Protein AF-A0A1V3XN74-F1 (afdb_monomer)

Foldseek 3Di:
DVVVVVVVVVVVVCVVVVVVVCCLVVVVVLDDDAPPPCQADADADFACSCQQQQHHHNHDQDPCQDVNSPNPPIYDDHHHDPVSHCRGPVND

Organism: Mycobacterium kansasii (NCBI:txid1768)

Sequence (92 aa):
MFVVMFALINLAYLGYGTGFAVIKWTRTATSVACPWPYPEAKVYDPQGFYERDGQPGPYSVGIWSTWMSAQPHGRPDVTPPAGGGRCGPAHG

pLDDT: mean 81.48, std 9.57, range [52.06, 97.12]

Solvent-accessible surface area (backbone atoms only — not comparable to full-atom values): 5432 Å² total; per-residue (Å²): 109,67,69,61,52,52,52,53,51,51,51,50,51,48,53,54,51,50,54,53,48,50,44,62,74,69,51,72,80,67,81,73,73,64,60,66,92,57,61,87,49,68,43,83,42,30,74,28,59,56,38,46,31,18,43,79,67,52,74,29,52,64,94,54,22,26,68,84,60,77,20,83,84,35,53,58,92,61,73,53,39,94,82,23,43,78,34,8,90,92,58,98

InterPro domains:
  IPR033459 Spirocyclase AveC-like [PF17198] (1-44)

Structure (mmCIF, N/CA/C/O backbone):
data_AF-A0A1V3XN74-F1
#
_entry.id   AF-A0A1V3XN74-F1
#
loop_
_atom_site.group_PDB
_atom_site.id
_atom_site.type_symbol
_atom_site.label_atom_id
_atom_site.label_alt_id
_atom_site.label_comp_id
_atom_site.label_asym_id
_atom_site.label_entity_id
_atom_site.label_seq_id
_atom_site.pdbx_PDB_ins_code
_atom_site.Cartn_x
_atom_site.Cartn_y
_atom_site.Cartn_z
_atom_site.occupancy
_atom_site.B_iso_or_equiv
_atom_site.auth_seq_id
_atom_site.auth_comp_id
_atom_site.auth_asym_id
_atom_site.auth_atom_id
_atom_site.pdbx_PDB_model_num
ATOM 1 N N . MET A 1 1 ? 27.241 2.391 -26.246 1.00 75.81 1 MET A N 1
ATOM 2 C CA . MET A 1 1 ? 26.345 3.170 -25.354 1.00 75.81 1 MET A CA 1
ATOM 3 C C . MET A 1 1 ? 24.983 2.518 -25.122 1.00 75.81 1 MET A C 1
ATOM 5 O O . MET A 1 1 ? 24.535 2.552 -23.987 1.00 75.81 1 MET A O 1
ATOM 9 N N . PHE A 1 2 ? 24.342 1.896 -26.122 1.00 93.25 2 PHE A N 1
ATOM 10 C CA . PHE A 1 2 ? 23.013 1.277 -25.961 1.00 93.25 2 PHE A CA 1
ATOM 11 C C . PHE A 1 2 ? 22.937 0.215 -24.850 1.00 93.25 2 PHE A C 1
ATOM 13 O O . PHE A 1 2 ? 22.110 0.336 -23.957 1.00 93.25 2 PHE A O 1
ATOM 20 N N . VAL A 1 3 ? 23.844 -0.772 -24.847 1.00 96.88 3 VAL A N 1
ATOM 21 C CA . VAL A 1 3 ? 23.850 -1.856 -23.840 1.00 96.88 3 VAL A CA 1
ATOM 22 C C . VAL A 1 3 ? 24.042 -1.318 -22.418 1.00 96.88 3 VAL A C 1
ATOM 24 O O . VAL A 1 3 ? 23.362 -1.752 -21.495 1.00 96.88 3 VAL A O 1
ATOM 27 N N . VAL A 1 4 ? 24.925 -0.330 -22.251 1.00 96.38 4 VAL A N 1
ATOM 28 C CA . VAL A 1 4 ? 25.177 0.313 -20.951 1.00 96.38 4 VAL A CA 1
ATOM 29 C C . VAL A 1 4 ? 23.929 1.048 -20.462 1.00 96.38 4 VAL A C 1
ATOM 31 O O . VAL A 1 4 ? 23.513 0.854 -19.326 1.00 96.38 4 VAL A O 1
ATOM 34 N N . MET A 1 5 ? 23.291 1.848 -21.322 1.00 97.12 5 MET A N 1
ATOM 35 C CA . MET A 1 5 ? 22.054 2.551 -20.965 1.00 97.12 5 MET A CA 1
ATOM 36 C C . MET A 1 5 ? 20.907 1.581 -20.668 1.00 97.12 5 MET A C 1
ATOM 38 O O . MET A 1 5 ? 20.206 1.757 -19.678 1.00 97.12 5 MET A O 1
ATOM 42 N N . PHE A 1 6 ? 20.752 0.525 -21.469 1.00 96.12 6 PHE A N 1
ATOM 43 C CA . PHE A 1 6 ? 19.754 -0.517 -21.238 1.00 96.12 6 PHE A CA 1
ATOM 44 C C . PHE A 1 6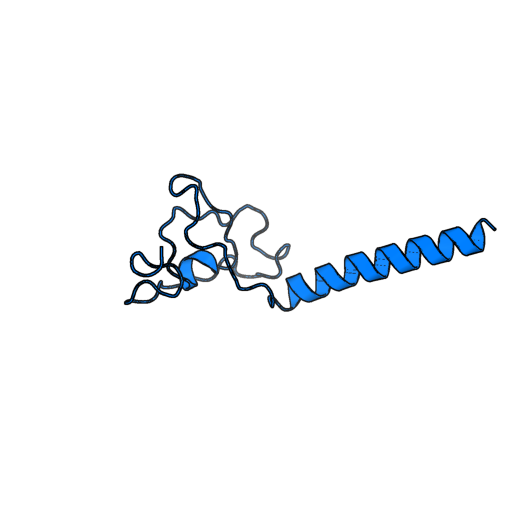 ? 19.941 -1.187 -19.871 1.00 96.12 6 PHE A C 1
ATOM 46 O O . PHE A 1 6 ? 18.977 -1.318 -19.117 1.00 96.12 6 PHE A O 1
ATOM 53 N N . ALA A 1 7 ? 21.175 -1.556 -19.516 1.00 96.81 7 ALA A N 1
ATOM 54 C CA . ALA A 1 7 ? 21.473 -2.161 -18.222 1.00 96.81 7 ALA A CA 1
ATOM 55 C C . ALA A 1 7 ? 21.157 -1.209 -17.056 1.00 96.81 7 ALA A C 1
ATOM 57 O O . ALA A 1 7 ? 20.492 -1.610 -16.103 1.00 96.81 7 ALA A O 1
ATOM 58 N N . LEU A 1 8 ? 21.573 0.058 -17.151 1.00 97.00 8 LEU A N 1
ATOM 59 C CA . LEU A 1 8 ? 21.335 1.053 -16.101 1.00 97.00 8 LEU A CA 1
ATOM 60 C C . LEU A 1 8 ? 19.845 1.348 -15.902 1.00 97.00 8 LEU A C 1
ATOM 62 O O . LEU A 1 8 ? 19.386 1.412 -14.765 1.00 97.00 8 LEU A O 1
ATOM 66 N N . ILE A 1 9 ? 19.082 1.479 -16.990 1.00 96.50 9 ILE A N 1
ATOM 67 C CA . ILE A 1 9 ? 17.637 1.722 -16.920 1.00 96.50 9 ILE A CA 1
ATOM 68 C C . ILE A 1 9 ? 16.938 0.541 -16.248 1.00 96.50 9 ILE A C 1
ATOM 70 O O . ILE A 1 9 ? 16.176 0.744 -15.308 1.00 96.50 9 ILE A O 1
ATOM 74 N N . ASN A 1 10 ? 17.221 -0.694 -16.670 1.00 96.75 10 ASN A N 1
ATOM 75 C CA . ASN A 1 10 ? 16.593 -1.867 -16.060 1.00 96.75 10 ASN A CA 1
ATOM 76 C C . ASN A 1 10 ? 16.972 -2.012 -14.583 1.00 96.75 10 ASN A C 1
ATOM 78 O O . ASN A 1 10 ? 16.104 -2.299 -13.765 1.00 96.75 10 ASN A O 1
ATOM 82 N N . LEU A 1 11 ? 18.233 -1.756 -14.220 1.00 97.00 11 LEU A N 1
ATOM 83 C CA . LEU A 1 11 ? 18.666 -1.780 -12.824 1.00 97.00 11 LEU A CA 1
ATOM 84 C C . LEU A 1 11 ? 17.914 -0.737 -11.985 1.00 97.00 11 LEU A C 1
ATOM 86 O O . LEU A 1 11 ? 17.435 -1.057 -10.899 1.00 97.00 11 LEU A O 1
ATOM 90 N N . ALA A 1 12 ? 17.764 0.486 -12.499 1.00 95.81 12 ALA A N 1
ATOM 91 C CA . ALA A 1 12 ? 17.016 1.542 -11.825 1.00 95.81 12 ALA A CA 1
ATOM 92 C C . ALA A 1 12 ? 15.531 1.177 -11.663 1.00 95.81 12 ALA A C 1
ATOM 94 O O . ALA A 1 12 ? 14.980 1.321 -10.572 1.00 95.81 12 ALA A O 1
ATOM 95 N N . TYR A 1 13 ? 14.896 0.647 -12.713 1.00 95.31 13 TYR A N 1
ATOM 96 C CA . TYR A 1 13 ? 13.498 0.209 -12.668 1.00 95.31 13 TYR A CA 1
ATOM 97 C C . TYR A 1 13 ? 13.281 -0.950 -11.697 1.00 95.31 13 TYR A C 1
ATOM 99 O O . TYR A 1 13 ? 12.312 -0.938 -10.938 1.00 95.31 13 TYR A O 1
ATOM 107 N N . LEU A 1 14 ? 14.191 -1.926 -11.680 1.00 95.56 14 LEU A N 1
ATOM 108 C CA . LEU A 1 14 ? 14.139 -3.030 -10.730 1.00 95.56 14 LEU A CA 1
ATOM 109 C C . LEU A 1 14 ? 14.339 -2.528 -9.301 1.00 95.56 14 LEU A C 1
ATOM 111 O O . LEU A 1 14 ? 13.552 -2.890 -8.436 1.00 95.56 14 LEU A O 1
ATOM 115 N N . GLY A 1 15 ? 15.319 -1.659 -9.043 1.00 96.06 15 GLY A N 1
ATOM 116 C CA . GLY A 1 15 ? 15.533 -1.071 -7.717 1.00 96.06 15 GLY A CA 1
ATOM 117 C C . GLY A 1 15 ? 14.311 -0.295 -7.215 1.00 96.06 15 GLY A C 1
ATOM 118 O O . GLY A 1 15 ? 13.852 -0.507 -6.094 1.00 96.06 15 GLY A O 1
ATOM 119 N N . TYR A 1 16 ? 13.722 0.541 -8.072 1.00 92.56 16 TYR A N 1
ATOM 120 C CA . TYR A 1 16 ? 12.513 1.295 -7.747 1.00 92.56 16 TYR A CA 1
ATOM 121 C C . TYR A 1 16 ? 11.306 0.379 -7.484 1.00 92.56 16 TYR A C 1
ATOM 123 O O . TYR A 1 16 ? 10.650 0.484 -6.445 1.00 92.56 16 TYR A O 1
ATOM 131 N N . GLY A 1 17 ? 11.032 -0.557 -8.398 1.00 91.56 17 GLY A N 1
ATOM 132 C CA . GLY A 1 17 ? 9.898 -1.474 -8.292 1.00 91.56 17 GLY A CA 1
ATOM 133 C C . GLY A 1 17 ? 10.013 -2.427 -7.102 1.00 91.56 17 GLY A C 1
ATOM 134 O O . GLY A 1 17 ? 9.039 -2.629 -6.378 1.00 91.56 17 GLY A O 1
ATOM 135 N N . THR A 1 18 ? 11.206 -2.975 -6.856 1.00 91.75 18 THR A N 1
ATOM 136 C CA . THR A 1 18 ? 11.453 -3.882 -5.724 1.00 91.75 18 THR A CA 1
ATOM 137 C C . THR A 1 18 ? 11.347 -3.162 -4.388 1.00 91.75 18 THR A C 1
ATOM 139 O O . THR A 1 18 ? 10.718 -3.702 -3.482 1.00 91.75 18 THR A O 1
ATOM 142 N N . GLY A 1 19 ? 11.856 -1.932 -4.266 1.00 89.00 19 GLY A N 1
ATOM 143 C CA . GLY A 1 19 ? 11.702 -1.133 -3.048 1.00 89.00 19 GLY A CA 1
ATOM 144 C C . GLY A 1 19 ? 10.231 -0.937 -2.665 1.00 89.00 19 GLY A C 1
ATOM 145 O O . GLY A 1 19 ? 9.828 -1.237 -1.539 1.00 89.00 19 GLY A O 1
ATOM 146 N N . PHE A 1 20 ? 9.397 -0.527 -3.625 1.00 86.69 20 PHE A N 1
ATOM 147 C CA . PHE A 1 20 ? 7.952 -0.397 -3.409 1.00 86.69 20 PHE A CA 1
ATOM 148 C C . PHE A 1 20 ? 7.266 -1.734 -3.110 1.00 86.69 20 PHE A C 1
ATOM 150 O O . PHE A 1 20 ? 6.389 -1.794 -2.243 1.00 86.69 20 PHE A O 1
ATOM 157 N N . ALA A 1 21 ? 7.657 -2.809 -3.798 1.00 87.19 21 ALA A N 1
ATOM 158 C 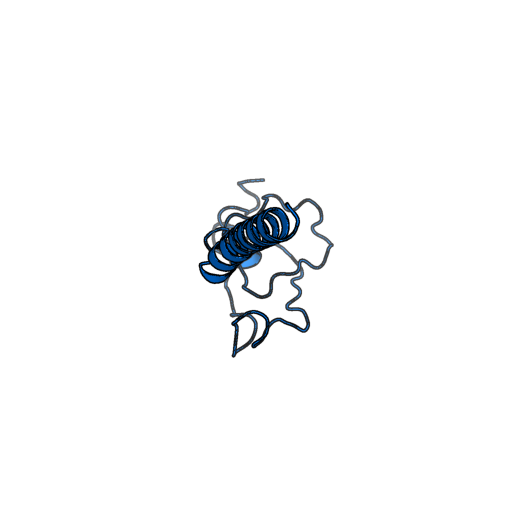CA . ALA A 1 21 ? 7.113 -4.141 -3.555 1.00 87.19 21 ALA A CA 1
ATOM 159 C C . ALA A 1 21 ? 7.420 -4.626 -2.131 1.00 87.19 21 ALA A C 1
ATOM 161 O O . ALA A 1 21 ? 6.516 -5.108 -1.450 1.00 87.19 21 ALA A O 1
ATOM 162 N N . VAL A 1 22 ? 8.650 -4.424 -1.646 1.00 89.12 22 VAL A N 1
ATOM 163 C CA . VAL A 1 22 ? 9.056 -4.775 -0.278 1.00 89.12 22 VAL A CA 1
ATOM 164 C C . VAL A 1 22 ? 8.245 -3.989 0.746 1.00 89.12 22 VAL A C 1
ATOM 166 O O . VAL A 1 22 ? 7.706 -4.596 1.668 1.00 89.12 22 VAL A O 1
ATOM 169 N N . ILE A 1 23 ? 8.079 -2.672 0.586 1.00 86.62 23 ILE A N 1
ATOM 170 C CA . ILE A 1 23 ? 7.268 -1.853 1.509 1.00 86.62 23 ILE A CA 1
ATOM 171 C C . ILE A 1 23 ? 5.813 -2.341 1.535 1.00 86.62 23 ILE A C 1
ATOM 173 O O . ILE A 1 23 ? 5.227 -2.516 2.605 1.00 86.62 23 ILE A O 1
ATOM 177 N N . LYS A 1 24 ? 5.235 -2.630 0.362 1.00 81.00 24 LYS A N 1
ATOM 178 C CA . LYS A 1 24 ? 3.866 -3.149 0.252 1.00 81.00 24 LYS A CA 1
ATOM 179 C C . LYS A 1 24 ? 3.720 -4.528 0.909 1.00 81.00 24 LYS A C 1
ATOM 181 O O . LYS A 1 24 ? 2.755 -4.750 1.636 1.00 81.00 24 LYS A O 1
ATOM 186 N N . TRP A 1 25 ? 4.655 -5.449 0.675 1.00 81.38 25 TRP A N 1
ATOM 187 C CA . TRP A 1 25 ? 4.618 -6.800 1.247 1.00 81.38 25 TRP A CA 1
ATOM 188 C C . TRP A 1 25 ? 4.866 -6.819 2.751 1.00 81.38 25 TRP A C 1
ATOM 190 O O . TRP A 1 25 ? 4.176 -7.535 3.472 1.00 81.38 25 TRP A O 1
ATOM 200 N N . THR A 1 26 ? 5.811 -6.011 3.230 1.00 83.50 26 THR A N 1
ATOM 201 C CA . THR A 1 26 ? 6.123 -5.893 4.662 1.00 83.50 26 THR A CA 1
ATOM 202 C C . THR A 1 26 ? 5.075 -5.095 5.431 1.00 83.50 26 THR A C 1
ATOM 204 O O . THR A 1 26 ? 5.055 -5.158 6.657 1.00 83.50 26 THR A O 1
ATOM 207 N N . ARG A 1 27 ? 4.178 -4.383 4.730 1.00 77.75 27 ARG A N 1
ATOM 208 C CA . ARG A 1 27 ? 3.101 -3.575 5.321 1.00 77.75 27 ARG A CA 1
ATOM 209 C C . ARG A 1 27 ? 3.636 -2.531 6.306 1.00 77.75 27 ARG A C 1
ATOM 211 O O . ARG A 1 27 ? 2.961 -2.200 7.268 1.00 77.75 27 ARG A O 1
ATOM 218 N N . THR A 1 28 ? 4.844 -2.013 6.083 1.00 77.81 28 THR A N 1
ATOM 219 C CA . THR A 1 28 ? 5.476 -1.027 6.979 1.00 77.81 28 THR A CA 1
ATOM 220 C C . THR A 1 28 ? 4.835 0.356 6.888 1.00 77.81 28 THR A C 1
ATOM 222 O O . THR A 1 28 ? 4.890 1.123 7.844 1.00 77.81 28 THR A O 1
ATOM 225 N N . ALA A 1 29 ? 4.171 0.668 5.774 1.00 70.31 29 ALA A N 1
ATOM 226 C CA . ALA A 1 29 ? 3.361 1.871 5.618 1.00 70.31 29 ALA A CA 1
ATOM 227 C C . ALA A 1 29 ? 1.966 1.679 6.245 1.00 70.31 29 ALA A C 1
ATOM 229 O O . ALA A 1 29 ? 0.959 1.640 5.542 1.00 70.31 29 ALA A O 1
ATOM 230 N N . THR A 1 30 ? 1.911 1.519 7.569 1.00 66.94 30 THR A N 1
ATOM 231 C CA . THR A 1 30 ? 0.649 1.395 8.321 1.00 66.94 30 THR A CA 1
ATOM 232 C C . THR A 1 30 ? -0.002 2.738 8.630 1.00 66.94 30 THR A C 1
ATOM 234 O O . THR A 1 30 ? -1.157 2.772 9.032 1.00 66.94 30 THR A O 1
ATOM 237 N N . SER A 1 31 ? 0.714 3.856 8.471 1.00 63.88 31 SER A N 1
ATOM 238 C CA . SER A 1 31 ? 0.182 5.168 8.823 1.00 63.88 31 SER A CA 1
ATOM 239 C C . SER A 1 31 ? -0.812 5.663 7.776 1.00 63.88 31 SER A C 1
ATOM 241 O O . SER A 1 31 ? -0.427 6.017 6.661 1.00 63.88 31 SER A O 1
ATOM 243 N N . VAL A 1 32 ? -2.073 5.758 8.173 1.00 68.56 32 VAL A N 1
ATOM 244 C CA . VAL A 1 32 ? -3.122 6.418 7.396 1.00 68.56 32 VAL A CA 1
ATOM 245 C C . VAL A 1 32 ? -3.143 7.930 7.652 1.00 68.56 32 VAL A C 1
ATOM 247 O O . VAL A 1 32 ? -2.705 8.400 8.709 1.00 68.56 32 VAL A O 1
ATOM 250 N N . ALA A 1 33 ? -3.632 8.695 6.673 1.00 69.94 33 ALA A N 1
ATOM 251 C CA . ALA A 1 33 ? -3.912 10.118 6.847 1.00 69.94 33 ALA A CA 1
ATOM 252 C C . ALA A 1 33 ? -5.151 10.277 7.741 1.00 69.94 33 ALA A C 1
ATOM 254 O O . ALA A 1 33 ? -6.203 9.716 7.431 1.00 69.94 33 ALA A O 1
ATOM 255 N N . CYS A 1 34 ? -5.013 11.012 8.847 1.00 74.19 34 CYS A N 1
ATOM 256 C CA . CYS A 1 34 ? -6.086 11.243 9.811 1.00 74.19 34 CYS A CA 1
ATOM 257 C C . CYS A 1 34 ? -6.227 12.745 10.094 1.00 74.19 34 CYS A C 1
ATOM 259 O O . CYS A 1 34 ? -5.200 13.375 10.352 1.00 74.19 34 CYS A O 1
ATOM 261 N N . PRO A 1 35 ? -7.452 13.309 10.048 1.00 75.62 35 PRO A N 1
ATOM 262 C CA . PRO A 1 35 ? -8.709 12.670 9.638 1.00 75.62 35 PRO A CA 1
ATOM 263 C C . PRO A 1 35 ? -8.781 12.384 8.123 1.00 75.62 35 PRO A C 1
ATOM 265 O O . PRO A 1 35 ? -8.158 13.084 7.324 1.00 75.62 35 PRO A O 1
ATOM 268 N N . TRP A 1 36 ? -9.532 11.353 7.714 1.00 74.62 36 TRP A N 1
ATOM 269 C CA . TRP A 1 36 ? -9.802 11.127 6.290 1.00 74.62 36 TRP A CA 1
ATOM 270 C C . TRP A 1 36 ? -10.750 12.226 5.771 1.00 74.62 36 TRP A C 1
ATOM 272 O O . TRP A 1 36 ? -11.842 12.381 6.318 1.00 74.62 36 TRP A O 1
ATOM 282 N N . PRO A 1 37 ? -10.377 12.998 4.733 1.00 75.88 37 PRO A N 1
ATOM 283 C CA . PRO A 1 37 ? -11.102 14.216 4.358 1.00 75.88 37 PRO A CA 1
ATOM 284 C C . PRO A 1 37 ? -12.475 13.979 3.708 1.00 75.88 37 PRO A C 1
ATOM 286 O O . PRO A 1 37 ? -13.248 14.925 3.596 1.00 75.88 37 PRO A O 1
ATOM 289 N N . TYR A 1 38 ? -12.784 12.748 3.283 1.00 77.31 38 TYR A N 1
ATOM 290 C CA . TYR A 1 38 ? -14.020 12.403 2.564 1.00 77.31 38 TYR A CA 1
ATOM 291 C C . TYR A 1 38 ? -14.772 11.263 3.275 1.00 77.31 38 TYR A C 1
ATOM 293 O O . TYR A 1 38 ? -14.648 10.105 2.859 1.00 77.31 38 TYR A O 1
ATOM 301 N N . PRO A 1 39 ? -15.500 11.540 4.371 1.00 73.75 39 PRO A N 1
ATOM 302 C CA . PRO A 1 39 ? -16.137 10.515 5.210 1.00 73.75 39 PRO A CA 1
ATOM 303 C C . PRO A 1 39 ? -17.246 9.719 4.499 1.0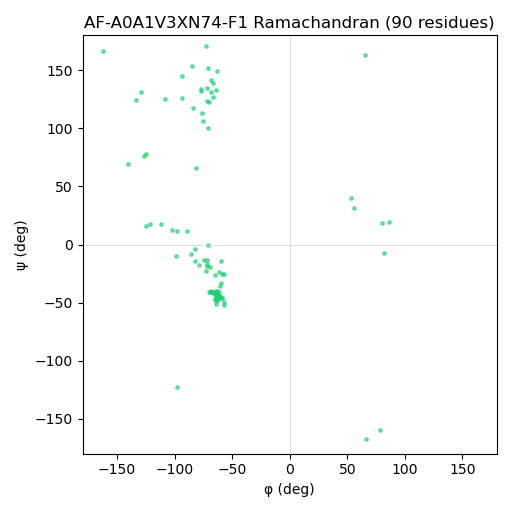0 73.75 39 PRO A C 1
ATOM 305 O O . PRO A 1 39 ? -17.519 8.572 4.847 1.00 73.75 39 PRO A O 1
ATOM 308 N N . GLU A 1 40 ? -17.880 10.302 3.487 1.00 75.00 40 GLU A N 1
ATOM 309 C CA . GLU A 1 40 ? -18.911 9.672 2.660 1.00 75.00 40 GLU A CA 1
ATOM 310 C C . GLU A 1 40 ? -18.344 8.731 1.586 1.00 75.00 40 GLU A C 1
ATOM 312 O O . GLU A 1 40 ? -19.068 7.895 1.036 1.00 75.00 40 GLU A O 1
ATOM 317 N N . ALA A 1 41 ? -17.053 8.855 1.266 1.00 80.19 41 ALA A N 1
ATOM 318 C CA . ALA A 1 41 ? -16.428 8.063 0.223 1.00 80.19 41 ALA A CA 1
ATOM 319 C C . ALA A 1 41 ? -16.144 6.644 0.720 1.00 80.19 41 ALA A C 1
ATOM 321 O O . ALA A 1 41 ? -15.573 6.429 1.789 1.00 80.19 41 ALA A O 1
ATOM 322 N N . LYS A 1 42 ? -16.486 5.649 -0.105 1.00 79.56 42 LYS A N 1
ATOM 323 C CA . LYS A 1 42 ? -16.171 4.255 0.198 1.00 79.56 42 LYS A CA 1
ATOM 324 C C . LYS A 1 42 ? -14.665 4.020 0.062 1.00 79.56 42 LYS A C 1
ATOM 326 O O . LYS A 1 42 ? -14.160 3.854 -1.048 1.00 79.56 42 LYS A O 1
ATOM 331 N N . VAL A 1 43 ? -13.946 4.004 1.181 1.00 84.25 43 VAL A N 1
ATOM 332 C CA . VA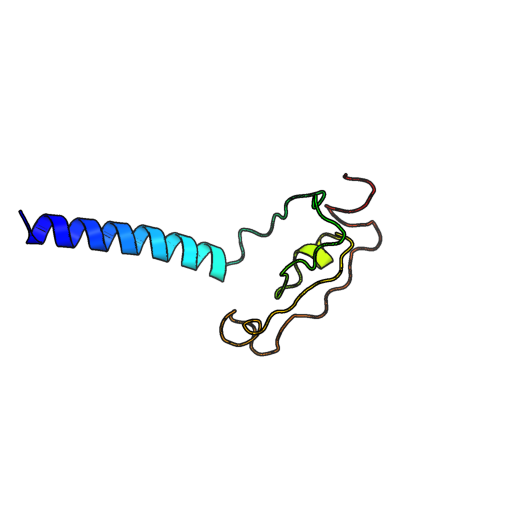L A 1 43 ? -12.480 3.878 1.193 1.00 84.25 43 VAL A CA 1
ATOM 333 C C . VAL A 1 43 ? -12.071 2.459 0.805 1.00 84.25 43 VAL A C 1
ATOM 335 O O . VAL A 1 43 ? -12.656 1.484 1.276 1.00 84.25 43 VAL A O 1
ATOM 338 N N . TYR A 1 44 ? -11.079 2.319 -0.077 1.00 83.88 44 TYR A N 1
ATOM 339 C CA . TYR A 1 44 ? -10.478 1.018 -0.379 1.00 83.88 44 TYR A CA 1
ATOM 340 C C . TYR A 1 44 ? -9.569 0.590 0.771 1.00 83.88 44 TYR A C 1
ATOM 342 O O . TYR A 1 44 ? -8.484 1.138 0.948 1.00 83.88 44 TYR A O 1
ATOM 350 N N . ASP A 1 45 ? -10.031 -0.388 1.546 1.00 85.62 45 ASP A N 1
ATOM 351 C CA . ASP A 1 45 ? -9.331 -0.903 2.721 1.00 85.62 45 ASP A CA 1
ATOM 352 C C . ASP A 1 45 ? -9.460 -2.433 2.806 1.00 85.62 45 ASP A C 1
ATOM 354 O O . ASP A 1 45 ? -10.159 -2.967 3.671 1.00 85.62 45 ASP A O 1
ATOM 358 N N . PRO A 1 46 ? -8.815 -3.182 1.897 1.00 85.44 46 PRO A N 1
ATOM 359 C CA . PRO A 1 46 ? -8.880 -4.636 1.912 1.00 85.44 46 PRO A CA 1
ATOM 360 C C . PRO A 1 46 ? -8.142 -5.255 3.099 1.00 85.44 46 PRO A C 1
ATOM 362 O O . PRO A 1 46 ? -8.398 -6.418 3.363 1.00 85.44 46 PRO A O 1
ATOM 365 N N . GLN A 1 47 ? -7.220 -4.553 3.773 1.00 84.62 47 GLN A N 1
ATOM 366 C CA . GLN A 1 47 ? -6.474 -5.080 4.930 1.00 84.62 47 GLN A CA 1
ATOM 367 C C . GLN A 1 47 ? -7.037 -4.643 6.292 1.00 84.62 47 GLN A C 1
ATOM 369 O O . GLN A 1 47 ? -6.603 -5.170 7.318 1.00 84.62 47 GLN A O 1
ATOM 374 N N . GLY A 1 48 ? -7.981 -3.701 6.327 1.00 84.06 48 GLY A N 1
ATOM 375 C CA . GLY A 1 48 ? -8.594 -3.237 7.569 1.00 84.06 48 GLY A CA 1
ATOM 376 C C . GLY A 1 48 ? -7.758 -2.214 8.346 1.00 84.06 48 GLY A C 1
ATOM 377 O O . GLY A 1 48 ? -7.958 -2.078 9.549 1.00 84.06 48 GLY A O 1
ATOM 378 N N . PHE A 1 49 ? -6.778 -1.542 7.730 1.00 84.88 49 PHE A N 1
ATOM 379 C CA . PHE A 1 49 ? -5.882 -0.631 8.460 1.00 84.88 49 PHE A CA 1
ATOM 380 C C . PHE A 1 49 ? -6.602 0.628 8.943 1.00 84.88 49 PHE A C 1
ATOM 382 O O . PHE A 1 49 ? -6.402 1.043 10.081 1.00 84.88 49 PHE A O 1
ATOM 389 N N . TYR A 1 50 ? -7.481 1.192 8.114 1.00 81.62 50 TYR A N 1
ATOM 390 C CA . TYR A 1 50 ? -8.252 2.378 8.486 1.00 81.62 50 TYR A CA 1
ATOM 391 C C . TYR A 1 50 ? -9.223 2.076 9.632 1.00 81.62 50 TYR A C 1
ATOM 393 O O . TYR A 1 50 ? -9.345 2.875 10.560 1.00 81.62 50 TYR A O 1
ATOM 401 N N . GLU A 1 51 ? -9.872 0.910 9.591 1.00 81.88 51 GLU A N 1
ATOM 402 C CA . GLU A 1 51 ? -10.809 0.484 10.63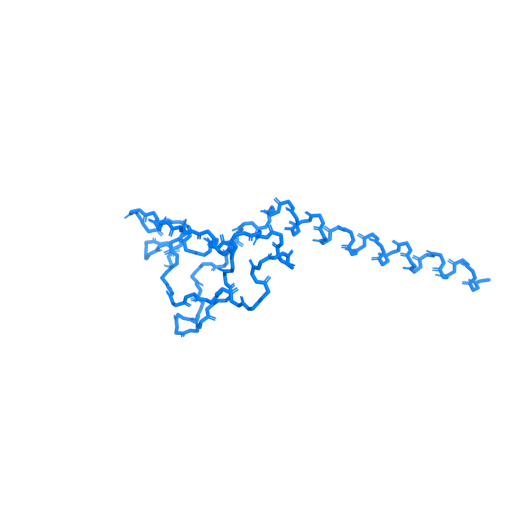8 1.00 81.88 51 GLU A CA 1
ATOM 403 C C . GLU A 1 51 ? -10.086 0.183 11.959 1.00 81.88 51 GLU A C 1
ATOM 405 O O . GLU A 1 51 ? -10.542 0.597 13.024 1.00 81.88 51 GLU A O 1
ATOM 410 N N . ARG A 1 52 ? -8.907 -0.456 11.898 1.00 82.25 52 ARG A N 1
ATOM 411 C CA . ARG A 1 52 ? -8.044 -0.684 13.074 1.00 82.25 52 ARG A CA 1
ATOM 412 C C . ARG A 1 52 ? -7.583 0.608 13.735 1.00 82.25 52 ARG A C 1
ATOM 414 O O . ARG A 1 52 ? -7.464 0.647 14.955 1.00 82.25 52 ARG A O 1
ATOM 421 N N . ASP A 1 53 ? -7.326 1.646 12.948 1.00 81.44 53 ASP A N 1
ATOM 422 C CA . ASP A 1 53 ? -6.898 2.944 13.473 1.00 81.44 53 ASP A CA 1
ATOM 423 C C . ASP A 1 53 ? -8.074 3.810 13.956 1.00 81.44 53 ASP A C 1
ATOM 425 O O . ASP A 1 53 ? -7.849 4.861 14.562 1.00 81.44 53 ASP A O 1
ATOM 429 N N . GLY A 1 54 ? -9.312 3.336 13.768 1.00 80.38 54 GLY A N 1
ATOM 430 C CA . GLY A 1 54 ? -10.535 3.920 14.314 1.00 80.38 54 GLY A CA 1
ATOM 431 C C . GLY A 1 54 ? -11.164 5.023 13.465 1.00 80.38 54 GLY A C 1
ATOM 432 O O . GLY A 1 54 ? -11.976 5.795 13.973 1.00 80.38 54 GLY A O 1
ATOM 433 N N . GLN A 1 55 ? -10.828 5.093 12.171 1.00 80.00 55 GLN A N 1
ATOM 434 C CA . GLN A 1 55 ? -11.594 5.923 11.241 1.00 80.00 55 GLN A CA 1
ATOM 435 C C . GLN A 1 55 ? -13.029 5.379 11.120 1.00 80.00 55 GLN A C 1
ATOM 437 O O . GLN A 1 55 ? -13.208 4.177 10.952 1.00 80.00 55 GLN A O 1
ATOM 442 N N . PRO A 1 56 ? -14.075 6.214 11.193 1.00 74.38 56 PRO A N 1
ATOM 443 C CA . PRO A 1 56 ? -15.416 5.799 10.812 1.00 74.38 56 PRO A CA 1
ATOM 444 C C . PRO A 1 56 ? -15.523 5.790 9.284 1.00 74.38 56 PRO A C 1
ATOM 446 O O . PRO A 1 56 ? -15.139 6.755 8.625 1.00 74.38 56 PRO A O 1
ATOM 449 N N . GLY A 1 57 ? -16.061 4.726 8.692 1.00 71.50 57 GLY A N 1
ATOM 450 C CA . GLY A 1 57 ? -16.296 4.723 7.251 1.00 71.50 57 GLY A CA 1
ATOM 451 C C . GLY A 1 57 ? -17.278 3.660 6.775 1.00 71.50 57 GLY A C 1
ATOM 452 O O . GLY A 1 57 ? -17.569 2.703 7.493 1.00 71.50 57 GLY A O 1
ATOM 453 N N . PRO A 1 58 ? -17.755 3.781 5.526 1.00 80.94 58 PRO A N 1
ATOM 454 C CA . PRO A 1 58 ? -18.061 2.630 4.695 1.00 80.94 58 PRO A CA 1
ATOM 455 C C . PRO A 1 58 ? -16.774 2.135 4.003 1.00 80.94 58 PRO A C 1
ATOM 457 O O . PRO A 1 58 ? -16.187 2.835 3.180 1.00 80.94 58 PRO A O 1
ATOM 460 N N . TYR A 1 59 ? -16.337 0.903 4.280 1.00 85.44 59 TYR A N 1
ATOM 461 C CA . TYR A 1 59 ? -15.146 0.314 3.646 1.00 85.44 59 TYR A CA 1
ATOM 462 C C . TYR A 1 59 ? -15.476 -0.509 2.398 1.00 85.44 59 TYR A C 1
ATOM 464 O O . TYR A 1 59 ? -16.494 -1.201 2.312 1.00 85.44 59 TYR A O 1
ATOM 472 N N . SER A 1 60 ? -14.588 -0.468 1.403 1.00 87.19 60 SER A N 1
ATOM 473 C CA . SER A 1 60 ? -14.577 -1.387 0.267 1.00 87.19 60 SER A CA 1
ATOM 474 C C . SER A 1 60 ? -13.407 -2.350 0.351 1.00 87.19 60 SER A C 1
ATOM 476 O O . SER A 1 60 ? -12.244 -1.966 0.398 1.00 87.19 60 SER A O 1
ATOM 478 N N . VAL A 1 61 ? -13.753 -3.631 0.292 1.00 84.62 61 VAL A N 1
ATOM 479 C CA . VAL A 1 61 ? -12.812 -4.736 0.108 1.00 84.62 61 VAL A CA 1
ATOM 480 C C . VAL A 1 61 ? -12.183 -4.683 -1.284 1.00 84.62 61 VAL A C 1
ATOM 482 O O . VAL A 1 61 ? -10.998 -4.916 -1.454 1.00 84.62 61 VAL A O 1
ATOM 485 N N . GLY A 1 62 ? -12.993 -4.378 -2.299 1.00 83.19 62 GLY A N 1
ATOM 486 C CA . GLY A 1 62 ? -12.626 -4.483 -3.709 1.00 83.19 62 GLY A CA 1
ATOM 487 C C . GLY A 1 62 ? -12.363 -5.920 -4.185 1.00 83.19 62 GLY A C 1
ATOM 488 O O . GLY A 1 62 ? -12.181 -6.862 -3.411 1.00 83.19 62 GLY A O 1
ATOM 489 N N . ILE A 1 63 ? -12.379 -6.082 -5.509 1.00 81.31 63 ILE A N 1
ATOM 490 C CA . ILE A 1 63 ? -12.371 -7.392 -6.185 1.00 81.31 63 ILE A CA 1
ATOM 491 C C . ILE A 1 63 ? -11.021 -8.122 -6.097 1.00 81.31 63 ILE A C 1
ATOM 493 O O . ILE A 1 63 ? -10.958 -9.334 -6.268 1.00 81.31 63 ILE A O 1
ATOM 497 N N . TRP A 1 64 ? -9.942 -7.395 -5.791 1.00 79.12 64 TRP A N 1
ATOM 498 C CA . TRP A 1 64 ? -8.575 -7.921 -5.720 1.00 79.12 64 TRP A CA 1
ATOM 499 C C . TRP A 1 64 ? -8.132 -8.259 -4.284 1.00 79.12 64 TRP A C 1
ATOM 501 O O . TRP A 1 64 ? -6.946 -8.499 -4.051 1.00 79.12 64 TRP A O 1
ATOM 511 N N . SER A 1 65 ? -9.054 -8.275 -3.312 1.00 80.56 65 SER A N 1
ATOM 512 C CA . SER A 1 65 ? -8.760 -8.463 -1.878 1.00 80.56 65 SER A CA 1
ATOM 513 C C . SER A 1 65 ? -8.321 -9.869 -1.477 1.00 80.56 65 SER A C 1
ATOM 515 O O . SER A 1 65 ? -8.042 -10.081 -0.303 1.00 80.56 65 SER A O 1
ATOM 517 N N . THR A 1 66 ? -8.233 -10.813 -2.417 1.00 86.06 66 THR A N 1
ATOM 518 C CA . THR A 1 66 ? -7.829 -12.192 -2.139 1.00 86.06 66 THR A CA 1
ATOM 519 C C . THR A 1 66 ? -6.345 -12.434 -2.452 1.00 86.06 66 THR A C 1
ATOM 521 O O . THR A 1 66 ? -5.460 -11.732 -1.952 1.00 86.06 66 THR A O 1
ATOM 524 N N . TRP A 1 67 ? -6.034 -13.391 -3.331 1.00 83.94 67 TRP A N 1
ATOM 525 C CA . TRP A 1 67 ? -4.662 -13.768 -3.674 1.00 83.94 67 TRP A CA 1
ATOM 526 C C . TRP A 1 67 ? -3.839 -12.626 -4.266 1.00 83.94 67 TRP A C 1
ATOM 528 O O . TRP A 1 67 ? -2.646 -12.510 -3.999 1.00 83.94 67 TRP A O 1
ATOM 538 N N . MET A 1 68 ? -4.486 -11.736 -5.010 1.00 81.50 68 MET A N 1
ATOM 539 C CA . MET A 1 68 ? -3.825 -10.622 -5.692 1.00 81.50 68 MET A CA 1
ATOM 540 C C . MET A 1 68 ? -3.353 -9.524 -4.726 1.00 81.50 68 MET A C 1
ATOM 542 O O . MET A 1 68 ? -2.471 -8.742 -5.071 1.00 81.50 68 MET A O 1
ATOM 546 N N . SER A 1 69 ? -3.869 -9.519 -3.493 1.00 76.12 69 SER A N 1
ATOM 547 C CA . SER A 1 69 ? -3.403 -8.668 -2.391 1.00 76.12 69 SER A CA 1
ATOM 548 C C . SER A 1 69 ? -2.728 -9.465 -1.266 1.00 76.12 69 SER A C 1
ATOM 550 O O . SER A 1 69 ? -2.606 -8.957 -0.151 1.00 76.12 69 SER A O 1
ATOM 552 N N . ALA A 1 70 ? -2.305 -10.708 -1.537 1.00 79.94 70 ALA A N 1
ATOM 553 C CA . ALA A 1 70 ? -1.731 -11.628 -0.549 1.00 79.94 70 ALA A CA 1
ATOM 554 C C . ALA A 1 70 ? -2.625 -11.833 0.696 1.00 79.94 70 ALA A C 1
ATOM 556 O O . ALA A 1 70 ? -2.151 -11.884 1.832 1.00 79.94 70 ALA A O 1
ATOM 557 N N . GLN A 1 71 ? -3.937 -11.924 0.477 1.00 82.38 71 GLN A N 1
ATOM 558 C CA . GLN A 1 71 ? -4.962 -12.140 1.496 1.00 82.38 71 GLN A CA 1
ATOM 559 C C . GLN A 1 71 ? -5.828 -13.344 1.103 1.00 82.38 71 GLN A C 1
ATOM 561 O O . GLN A 1 71 ? -6.939 -13.179 0.624 1.00 82.38 71 GLN A O 1
ATOM 566 N N . PRO A 1 72 ? -5.351 -1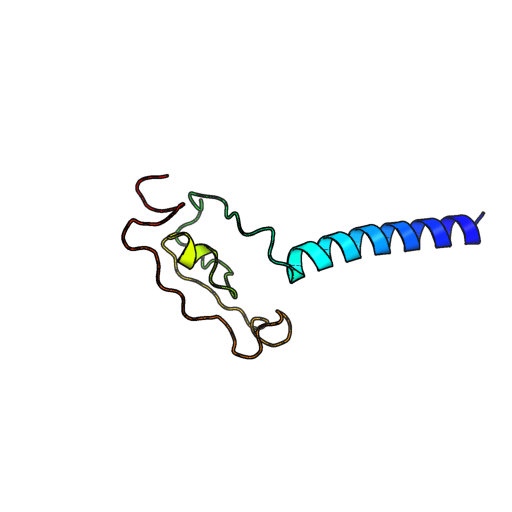4.588 1.263 1.00 83.50 72 PRO A N 1
ATOM 567 C CA . PRO A 1 72 ? -6.050 -15.772 0.750 1.00 83.50 72 PRO A CA 1
ATOM 568 C C . PRO A 1 72 ? -7.488 -15.929 1.274 1.00 83.50 72 PRO A C 1
ATOM 570 O O . PRO A 1 72 ? -8.325 -16.504 0.585 1.00 83.50 72 PRO A O 1
ATOM 573 N N . HIS A 1 73 ? -7.788 -15.375 2.451 1.00 84.94 73 HIS A N 1
ATOM 574 C CA . HIS A 1 73 ? -9.105 -15.429 3.091 1.00 84.94 73 HIS A CA 1
ATOM 575 C C . HIS A 1 73 ? -9.916 -14.128 2.955 1.00 84.94 73 HIS A C 1
ATOM 577 O O . HIS A 1 73 ? -10.934 -13.972 3.620 1.00 84.94 73 HIS A O 1
ATOM 583 N N . GLY A 1 74 ? -9.490 -13.200 2.091 1.00 84.88 74 GLY A N 1
ATOM 584 C CA . GLY A 1 74 ? -10.127 -11.892 1.938 1.00 84.88 74 GLY A CA 1
ATOM 585 C C . GLY A 1 74 ? -9.747 -10.910 3.048 1.00 84.88 74 GLY A C 1
ATOM 586 O O . GLY A 1 74 ? -8.712 -11.064 3.703 1.00 84.88 74 GLY A O 1
ATOM 587 N N . ARG A 1 75 ? -10.575 -9.874 3.230 1.00 87.00 75 ARG A N 1
ATOM 588 C CA . ARG A 1 75 ? -10.354 -8.845 4.255 1.00 87.00 75 ARG A CA 1
ATOM 589 C C . ARG A 1 75 ? -10.531 -9.433 5.654 1.00 87.00 75 ARG A C 1
ATOM 591 O O . ARG A 1 75 ? -11.549 -10.075 5.894 1.00 87.00 75 ARG A O 1
ATOM 598 N N . PRO A 1 76 ? -9.586 -9.197 6.575 1.00 85.31 76 PRO A N 1
ATOM 599 C CA . PRO A 1 76 ? -9.726 -9.614 7.958 1.00 85.31 76 PRO A CA 1
ATOM 600 C C . PRO A 1 76 ? -10.824 -8.811 8.657 1.00 85.31 76 PRO A C 1
ATOM 602 O O . PRO A 1 76 ? -10.911 -7.595 8.476 1.00 85.31 76 PRO A O 1
ATOM 605 N N . ASP A 1 77 ? -11.598 -9.478 9.510 1.00 82.06 77 ASP A N 1
ATOM 606 C CA . ASP A 1 77 ? -12.482 -8.802 10.455 1.00 82.06 77 ASP A CA 1
ATOM 607 C C . ASP A 1 77 ? -11.639 -8.047 11.485 1.00 82.06 77 ASP A C 1
ATOM 609 O O . ASP A 1 77 ? -10.711 -8.592 12.094 1.00 82.06 77 ASP A O 1
ATOM 613 N N . VAL A 1 78 ? -11.921 -6.759 11.635 1.00 81.88 78 VAL A N 1
ATOM 614 C CA . VAL A 1 78 ? -11.140 -5.843 12.461 1.00 81.88 78 VAL A CA 1
ATOM 615 C C . VAL A 1 78 ? -12.078 -5.015 13.313 1.00 81.88 78 VAL A C 1
ATOM 617 O O . VAL A 1 78 ? -12.972 -4.359 12.800 1.00 81.88 78 VAL A O 1
ATOM 620 N N . THR A 1 79 ? -11.873 -5.054 14.627 1.00 77.75 79 THR A N 1
ATOM 621 C CA . THR A 1 79 ? -12.681 -4.272 15.562 1.00 77.75 79 THR A CA 1
ATOM 622 C C . THR A 1 79 ? -11.987 -2.940 15.833 1.00 77.75 79 THR A C 1
ATOM 624 O O . THR A 1 79 ? -10.818 -2.953 16.237 1.00 77.75 79 THR A O 1
ATOM 627 N N . PRO A 1 80 ? -12.670 -1.797 15.649 1.00 74.19 80 PRO A N 1
ATOM 628 C CA . PRO A 1 80 ? -12.100 -0.502 15.982 1.00 74.19 80 PRO A CA 1
ATOM 629 C C . PRO A 1 80 ? -11.815 -0.386 17.495 1.00 74.19 80 PRO A C 1
ATOM 631 O O . PRO A 1 80 ? -12.528 -0.982 18.311 1.00 74.19 80 PRO A O 1
ATOM 634 N N . PRO A 1 81 ? -10.788 0.378 17.912 1.00 76.94 81 PRO A N 1
ATOM 635 C CA . PRO A 1 81 ? -10.444 0.530 19.322 1.00 76.94 81 PRO A CA 1
ATOM 636 C C . PRO A 1 81 ? -11.544 1.278 20.083 1.00 76.94 81 PRO A C 1
ATOM 638 O O . PRO A 1 81 ? -12.045 2.297 19.611 1.00 76.94 81 PRO A O 1
ATOM 641 N N . ALA A 1 82 ? -11.861 0.841 21.306 1.00 70.50 82 ALA A N 1
ATOM 642 C CA . ALA A 1 82 ? -12.919 1.446 22.128 1.00 70.50 82 ALA A CA 1
ATOM 643 C C . ALA A 1 82 ? -12.702 2.946 22.431 1.00 70.50 82 ALA A C 1
ATOM 645 O O . ALA A 1 82 ? -13.661 3.675 22.660 1.00 70.50 82 ALA A O 1
ATOM 646 N N . GLY A 1 83 ? -11.448 3.413 22.411 1.00 67.62 83 GLY A N 1
ATOM 647 C CA . GLY A 1 83 ? -11.082 4.824 22.586 1.00 67.62 83 GLY A CA 1
ATOM 648 C C . GLY A 1 83 ? -11.029 5.641 21.290 1.00 67.62 83 GLY A C 1
ATOM 649 O O . GLY A 1 83 ? -10.470 6.730 21.296 1.00 67.62 83 GLY A O 1
ATOM 650 N N . GLY A 1 84 ? -11.523 5.108 20.168 1.00 68.56 84 GLY A N 1
ATOM 651 C CA . GLY A 1 84 ? -11.452 5.755 18.854 1.00 68.56 84 GLY A CA 1
ATOM 652 C C . GLY A 1 84 ? -10.116 5.570 18.127 1.00 68.56 84 GLY A C 1
ATOM 653 O O . GLY A 1 84 ? -10.025 5.899 16.956 1.00 68.56 84 GLY A O 1
ATOM 654 N N . GLY A 1 85 ? -9.091 4.999 18.765 1.00 76.38 85 GLY A N 1
ATOM 655 C CA . GLY A 1 85 ? -7.804 4.733 18.117 1.00 76.38 85 GLY A CA 1
ATOM 656 C C . GLY A 1 85 ? -7.046 6.005 17.736 1.00 76.38 85 GLY A C 1
ATOM 657 O O . GLY A 1 85 ? -7.390 7.102 18.167 1.00 76.38 85 GLY A O 1
ATOM 658 N N . ARG A 1 86 ? -5.998 5.866 16.917 1.00 75.88 86 ARG A N 1
ATOM 659 C CA . ARG A 1 86 ? -5.153 6.998 16.492 1.00 75.88 86 ARG A CA 1
ATOM 660 C C . ARG A 1 86 ? -5.932 8.051 15.702 1.00 75.88 86 ARG A C 1
ATOM 662 O O . ARG A 1 86 ? -5.506 9.195 15.620 1.00 75.88 86 ARG A O 1
ATOM 669 N N . CYS A 1 87 ? -7.041 7.644 15.100 1.00 75.38 87 CYS A N 1
ATOM 670 C CA . CYS A 1 87 ? -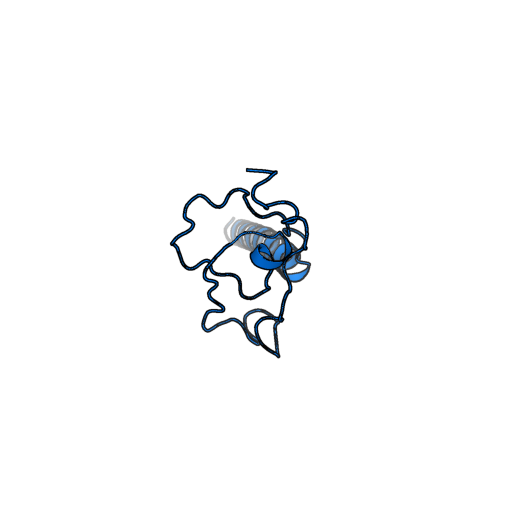7.796 8.429 14.140 1.00 75.38 87 CYS A CA 1
ATOM 671 C C . CYS A 1 87 ? -9.242 8.673 14.572 1.00 75.38 87 CYS A C 1
ATOM 673 O O . CYS A 1 87 ? -10.085 9.028 13.750 1.00 75.38 87 CYS A O 1
ATOM 675 N N . GLY A 1 88 ? -9.512 8.479 15.861 1.00 69.69 88 GLY A N 1
ATOM 676 C CA . GLY A 1 88 ? -10.813 8.710 16.459 1.00 69.69 88 GLY A CA 1
ATOM 677 C C . GLY A 1 88 ? -11.149 10.194 16.587 1.00 69.69 88 GLY A C 1
ATOM 678 O O . GLY A 1 88 ? -10.279 11.054 16.436 1.00 69.69 88 GLY A O 1
ATOM 679 N N . PRO A 1 89 ? -12.401 10.510 16.951 1.00 62.81 89 PRO A N 1
ATOM 680 C CA . PRO A 1 89 ? -12.910 11.882 17.028 1.00 62.81 89 PRO A CA 1
ATOM 681 C C . PRO A 1 89 ? -12.155 12.800 18.009 1.00 62.81 89 PRO A C 1
ATOM 683 O O . PRO A 1 89 ? -12.327 14.009 17.949 1.00 62.81 89 PRO A O 1
ATOM 686 N N . ALA A 1 90 ? -11.319 12.254 18.901 1.00 59.88 90 ALA A N 1
ATOM 687 C CA . ALA A 1 90 ? -10.472 13.018 19.823 1.00 59.88 90 ALA A CA 1
ATOM 688 C C . ALA A 1 90 ? -9.113 13.460 19.227 1.00 59.88 90 ALA A C 1
ATOM 690 O O . ALA A 1 90 ? -8.382 14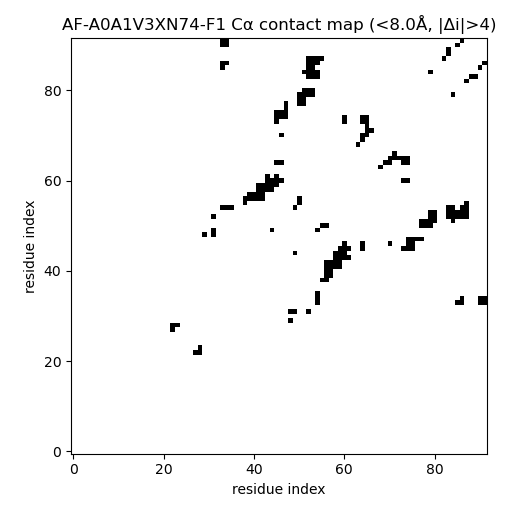.204 19.878 1.00 59.88 90 ALA A O 1
ATOM 6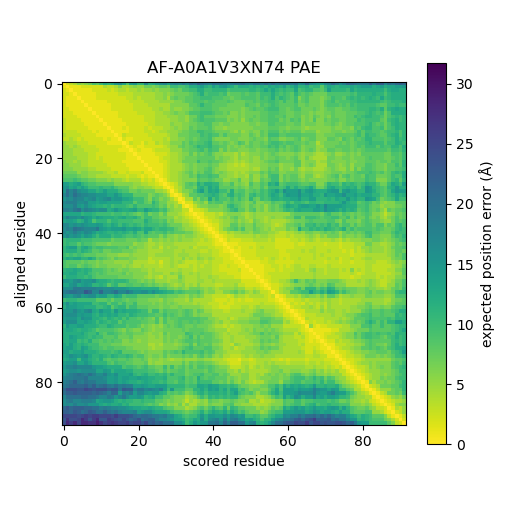91 N N . HIS A 1 91 ? -8.754 12.987 18.029 1.00 56.25 91 HIS A N 1
ATOM 692 C CA . HIS A 1 91 ? -7.450 13.208 17.383 1.00 56.25 91 HIS A CA 1
ATOM 693 C C . HIS A 1 91 ? -7.564 13.833 15.978 1.00 56.25 91 HIS A C 1
ATOM 695 O O . HIS A 1 91 ? -6.606 13.768 15.205 1.00 56.25 91 HIS A O 1
ATOM 701 N N . GLY A 1 92 ? -8.735 14.394 15.649 1.00 52.06 92 GLY A N 1
ATOM 702 C CA . GLY A 1 92 ? -9.034 15.080 14.387 1.00 52.06 92 GLY A CA 1
ATOM 703 C C . GLY A 1 92 ? -8.940 16.593 14.495 1.00 52.06 92 GLY A C 1
ATOM 704 O O . GLY A 1 92 ? -9.389 17.129 15.532 1.00 52.06 92 GLY A O 1
#

Radius of gyration: 18.02 Å; Cα contacts (8 Å, |Δi|>4): 104; chains: 1; bounding box: 45×31×48 Å

Mean predicted aligned error: 7.71 Å

Secondary structure (DSSP, 8-state):
-HHHHHHHHHHHHHHHHHHHHHHHHHT------SS-S-TTS-EE-TT-HHHHTT----EE--TTSSGGGT-TT-SPP-PPPTT-GGGSTT--